Protein AF-A0A531MGU1-F1 (afdb_monomer)

Mean predicted aligned error: 3.52 Å

Secondary structure (DSSP, 8-state):
-------SS-SSHHHHTTSPPPSEEEEEE--TTSS--S--EEEEEE--TTSTTTTEEEEEEE-SSS---B---EES--GGGTT-TT----EEEEEBTTT--EEEEE-SS-TTS-EEEEEE-HHHHHHHHSEEEEEEEEEETTEEEEEEEEETTSPSP-EEEEE-TT--

Sequence (168 aa):
MTNHCCGPGYASPAEAMRAPREKLLYTIAIYTGTGIQKPDYLCTIDVDPQSPTYSQVISRLQMPGIGDELHHSGWNACSSCHGDASMERKYLIVPGVRSSNLHIVDCGTDPRNPTLFKVIDGAEIKARTNLSAPHTVHCLGSDIIVSMLGDAQGNAPGGYLQLSKEFE

Nearest PDB structures (foldseek):
  2ece-assembly1_A  TM=9.761E-01  e=8.620E-19  Sulfurisphaera tokodaii
  5lj5-assembly1_v  TM=5.229E-01  e=1.351E-02  Saccharomyces cerevisiae
  5ifg-assembly1_C  TM=6.541E-01  e=5.335E-01  Escherichia coli K-12
  6kml-assembly1_A  TM=6.552E-01  e=1.087E+00  Escherichia coli K-12
  8y6b-assembly3_E  TM=4.337E-01  e=1.551E+00  Homo sapiens

pLDDT: mean 95.36, std 9.27, range [34.19, 98.88]

Radius of gyration: 16.97 Å; Cα contacts (8 Å, |Δi|>4): 433; chains: 1; bounding box: 37×37×52 Å

Structure (mmCIF, N/CA/C/O backbone):
data_AF-A0A531MGU1-F1
#
_entry.id   AF-A0A531MGU1-F1
#
loop_
_atom_site.group_PDB
_atom_site.id
_atom_site.type_symbol
_atom_site.label_atom_id
_atom_site.label_alt_id
_atom_site.label_comp_id
_atom_site.label_asym_id
_atom_site.label_entity_id
_atom_site.label_seq_id
_atom_site.pdbx_PDB_ins_code
_atom_site.Cartn_x
_atom_site.Cartn_y
_atom_site.Cartn_z
_atom_site.occupancy
_atom_site.B_iso_or_equiv
_atom_site.auth_seq_id
_atom_site.auth_comp_id
_atom_site.auth_asym_id
_atom_site.auth_atom_id
_atom_site.pdbx_PDB_model_num
ATOM 1 N N . MET A 1 1 ? 16.118 -10.648 28.034 1.00 34.19 1 MET A N 1
ATOM 2 C CA . MET A 1 1 ? 16.913 -10.502 26.799 1.00 34.19 1 MET A CA 1
ATOM 3 C C . MET A 1 1 ? 15.963 -10.752 25.645 1.00 34.19 1 MET A C 1
ATOM 5 O O . MET A 1 1 ? 15.491 -11.871 25.499 1.00 34.19 1 MET A O 1
ATOM 9 N N . THR A 1 2 ? 15.541 -9.700 24.949 1.00 38.84 2 THR A N 1
ATOM 10 C CA . THR A 1 2 ? 14.585 -9.792 23.840 1.00 38.84 2 THR A CA 1
ATOM 11 C C . THR A 1 2 ? 15.280 -10.463 22.659 1.00 38.84 2 THR A C 1
ATOM 13 O O . THR A 1 2 ? 16.225 -9.924 22.086 1.00 38.84 2 THR A O 1
ATOM 16 N N . ASN A 1 3 ? 14.861 -11.693 22.373 1.00 43.12 3 ASN A N 1
ATOM 17 C CA . ASN A 1 3 ? 15.431 -12.559 21.353 1.00 43.12 3 ASN A CA 1
ATOM 18 C C . ASN A 1 3 ? 15.174 -11.923 19.973 1.00 43.12 3 ASN A C 1
ATOM 20 O O . ASN A 1 3 ? 14.097 -12.095 19.410 1.00 43.12 3 ASN A O 1
ATOM 24 N N . HIS A 1 4 ? 16.129 -11.145 19.455 1.00 52.88 4 HIS A N 1
ATOM 25 C CA . HIS A 1 4 ? 16.113 -10.601 18.090 1.00 52.88 4 HIS A CA 1
ATOM 26 C C . HIS A 1 4 ? 16.395 -11.733 17.093 1.00 52.88 4 HIS A C 1
ATOM 28 O O . HIS A 1 4 ? 17.397 -11.705 16.387 1.00 52.88 4 HIS A O 1
ATOM 34 N N . CYS A 1 5 ? 15.593 -12.801 17.092 1.00 64.38 5 CYS A N 1
ATOM 35 C CA . CYS A 1 5 ? 15.897 -13.921 16.205 1.00 64.38 5 CYS A CA 1
ATOM 36 C C . CYS A 1 5 ? 15.557 -13.604 14.752 1.00 64.38 5 CYS A C 1
ATOM 38 O O . CYS A 1 5 ? 16.100 -14.253 13.862 1.00 64.38 5 CYS A O 1
ATOM 40 N N . CYS A 1 6 ? 14.609 -12.689 14.520 1.00 81.25 6 CYS A N 1
ATOM 41 C CA . CYS A 1 6 ? 13.820 -12.764 13.307 1.00 81.25 6 CYS A CA 1
ATOM 42 C C . CYS A 1 6 ? 13.183 -11.417 12.915 1.00 81.25 6 CYS A C 1
ATOM 44 O O . CYS A 1 6 ? 12.761 -10.645 13.777 1.00 81.25 6 CYS A O 1
ATOM 46 N N . GLY A 1 7 ? 13.099 -11.170 11.607 1.00 89.19 7 GLY A N 1
ATOM 47 C CA . GLY A 1 7 ? 12.304 -10.121 10.971 1.00 89.19 7 GLY A CA 1
ATOM 48 C C . GLY A 1 7 ? 10.802 -10.442 10.932 1.00 89.19 7 GLY A C 1
ATOM 49 O O . GLY A 1 7 ? 10.327 -11.332 11.644 1.00 89.19 7 GLY A O 1
ATOM 50 N N . PRO A 1 8 ? 10.011 -9.738 10.103 1.00 92.56 8 PRO A N 1
ATOM 51 C CA . PRO A 1 8 ? 8.559 -9.834 10.134 1.00 92.56 8 PRO A CA 1
ATOM 52 C C . PRO A 1 8 ? 8.046 -11.186 9.626 1.00 92.56 8 PRO A C 1
ATOM 54 O O . PRO A 1 8 ? 8.632 -11.827 8.756 1.00 92.56 8 PRO A O 1
ATOM 57 N N . GLY A 1 9 ? 6.865 -11.578 10.106 1.00 92.88 9 GLY A N 1
ATOM 58 C CA . GLY A 1 9 ? 6.196 -12.806 9.679 1.00 92.88 9 GLY A CA 1
ATOM 59 C C . GLY A 1 9 ? 6.722 -14.056 10.384 1.00 92.88 9 GLY A C 1
ATOM 60 O O . GLY A 1 9 ? 7.028 -14.027 11.572 1.00 92.88 9 GLY A O 1
ATOM 61 N N . TYR A 1 10 ? 6.761 -15.171 9.657 1.00 94.75 10 TYR A N 1
ATOM 62 C CA . TYR A 1 10 ? 6.913 -16.521 10.215 1.00 94.75 10 TYR A CA 1
ATOM 63 C C . TYR A 1 10 ? 7.851 -17.361 9.344 1.00 94.75 10 TYR A C 1
ATOM 65 O O . TYR A 1 10 ? 7.835 -17.193 8.123 1.00 94.75 10 TYR A O 1
ATOM 73 N N . ALA A 1 11 ? 8.604 -18.298 9.932 1.00 94.75 11 ALA A N 1
ATOM 74 C CA . ALA A 1 11 ? 9.595 -19.093 9.198 1.00 94.75 11 ALA A CA 1
ATOM 75 C C . ALA A 1 11 ? 8.959 -20.097 8.226 1.00 94.75 11 ALA A C 1
ATOM 77 O O . ALA A 1 11 ? 9.598 -20.556 7.281 1.00 94.75 11 ALA A O 1
ATOM 78 N N . SER A 1 12 ? 7.702 -20.479 8.469 1.00 96.00 12 SER A N 1
ATOM 79 C CA . SER A 1 12 ? 6.989 -21.464 7.658 1.00 96.00 12 SER A CA 1
ATOM 80 C C . SER A 1 12 ? 5.473 -21.237 7.654 1.00 96.00 12 SER A C 1
ATOM 82 O O . SER A 1 12 ? 4.933 -20.619 8.579 1.00 96.00 12 SER A O 1
ATOM 84 N N . PRO A 1 13 ? 4.744 -21.806 6.675 1.00 97.56 13 PRO A N 1
ATOM 85 C CA . PRO A 1 13 ? 3.282 -21.815 6.691 1.00 97.56 13 PRO A CA 1
ATOM 86 C C . PRO A 1 13 ? 2.689 -22.422 7.974 1.00 97.56 13 PRO A C 1
ATOM 88 O O . PRO A 1 13 ? 1.719 -21.896 8.511 1.00 97.56 13 PRO A O 1
ATOM 91 N N . ALA A 1 14 ? 3.297 -23.484 8.517 1.00 97.94 14 ALA A N 1
ATOM 92 C CA . ALA A 1 14 ? 2.824 -24.133 9.742 1.00 97.94 14 ALA A CA 1
ATOM 93 C C . ALA A 1 14 ? 2.945 -23.234 10.985 1.00 97.94 14 ALA A C 1
ATOM 95 O O . ALA A 1 14 ? 2.171 -23.369 11.931 1.00 97.94 14 ALA A O 1
ATOM 96 N N . GLU A 1 15 ? 3.928 -22.335 11.023 1.00 96.44 15 GLU A N 1
ATOM 97 C CA . GLU A 1 15 ? 4.018 -21.302 12.059 1.00 96.44 15 GLU A CA 1
ATOM 98 C C . GLU A 1 15 ? 3.016 -20.174 11.828 1.00 96.44 15 GLU A C 1
ATOM 100 O O . GLU A 1 15 ? 2.345 -19.775 12.775 1.00 96.44 15 GLU A O 1
ATOM 105 N N . ALA A 1 16 ? 2.840 -19.731 10.579 1.00 96.31 16 ALA A N 1
ATOM 106 C CA . ALA A 1 16 ? 1.844 -18.718 10.234 1.00 96.31 16 ALA A CA 1
ATOM 107 C C . ALA A 1 16 ? 0.420 -19.148 10.628 1.00 96.31 16 ALA A C 1
ATOM 109 O O . ALA A 1 16 ? -0.340 -18.351 11.166 1.00 96.31 16 ALA A O 1
ATOM 110 N N . MET A 1 17 ? 0.075 -20.426 10.448 1.00 97.25 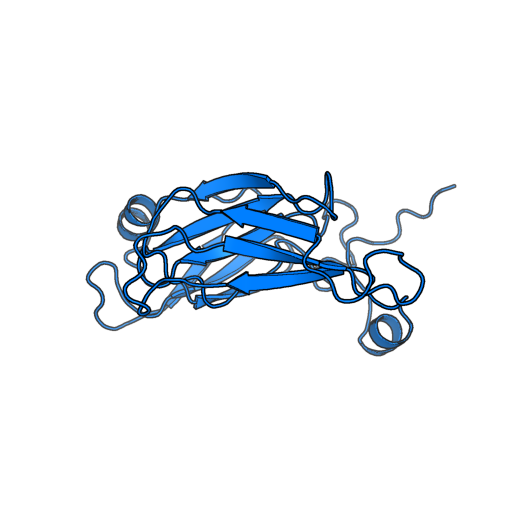17 MET A N 1
ATOM 111 C CA . MET A 1 17 ? -1.223 -20.978 10.861 1.00 97.25 17 MET A CA 1
ATOM 112 C C . MET A 1 17 ? -1.427 -21.032 12.383 1.00 97.25 17 MET A C 1
ATOM 114 O O . MET A 1 17 ? -2.564 -21.103 12.841 1.00 97.25 17 MET A O 1
ATOM 118 N N . ARG A 1 18 ? -0.344 -21.033 13.169 1.00 97.25 18 ARG A N 1
ATOM 119 C CA . ARG A 1 18 ? -0.387 -21.028 14.643 1.00 97.25 18 ARG A CA 1
ATOM 120 C C . ARG A 1 18 ? -0.333 -19.616 15.227 1.00 97.25 18 ARG A C 1
ATOM 122 O O . ARG A 1 18 ? -0.397 -19.465 16.446 1.00 97.25 18 ARG A O 1
ATOM 129 N N . ALA A 1 19 ? -0.177 -18.602 14.381 1.00 95.31 19 ALA A N 1
ATOM 130 C CA . ALA A 1 19 ? -0.079 -17.222 14.808 1.00 95.31 19 ALA A CA 1
ATOM 131 C C . ALA A 1 19 ? -1.382 -16.722 15.458 1.00 95.31 19 ALA A C 1
ATOM 133 O O . ALA A 1 19 ? -2.459 -17.272 15.210 1.00 95.31 19 ALA A O 1
ATOM 134 N N . PRO A 1 20 ? -1.309 -15.656 16.276 1.00 96.31 20 PRO A N 1
ATOM 135 C CA . PRO A 1 20 ? -2.503 -14.977 16.757 1.00 96.31 20 PRO A CA 1
ATOM 136 C C . PRO A 1 20 ? -3.401 -14.537 15.597 1.00 96.31 20 PRO A C 1
ATOM 138 O O . PRO A 1 20 ? -2.910 -14.110 14.552 1.00 96.31 20 PRO A O 1
ATOM 141 N N . ARG A 1 21 ? -4.717 -14.602 15.812 1.00 97.25 21 ARG A N 1
ATOM 142 C CA . ARG A 1 21 ? -5.702 -14.081 14.858 1.00 97.25 21 ARG A CA 1
ATOM 143 C C . ARG A 1 21 ? -5.537 -12.574 14.693 1.00 97.25 21 ARG A C 1
ATOM 145 O O . ARG A 1 21 ? -5.219 -11.862 15.649 1.00 97.25 21 ARG A O 1
ATOM 152 N N . GLU A 1 22 ? -5.780 -12.102 13.483 1.00 97.81 22 GLU A N 1
ATOM 153 C CA . GLU A 1 22 ? -5.818 -10.691 13.153 1.00 97.81 22 GLU A CA 1
ATOM 154 C C . GLU A 1 22 ? -6.910 -9.961 13.945 1.00 97.81 22 GLU A C 1
ATOM 156 O O . GLU A 1 22 ? -7.978 -10.502 14.226 1.00 97.81 22 GLU A O 1
ATOM 161 N N . LYS A 1 23 ? -6.626 -8.710 14.310 1.00 98.56 23 LYS A N 1
ATOM 162 C CA . LYS A 1 23 ? -7.569 -7.817 15.003 1.00 98.56 23 LYS A CA 1
ATOM 163 C C . LYS A 1 23 ? -8.031 -6.654 14.131 1.00 98.56 23 LYS A C 1
ATOM 165 O O . LYS A 1 23 ? -8.992 -5.974 14.470 1.00 98.56 23 LYS A O 1
ATOM 170 N N . LEU A 1 24 ? -7.343 -6.424 13.015 1.00 98.69 24 LEU A N 1
ATOM 171 C CA . LEU A 1 24 ? -7.628 -5.363 12.059 1.00 98.69 24 LEU A CA 1
ATOM 172 C C . LEU A 1 24 ? -7.567 -5.925 10.641 1.00 98.69 24 LEU A C 1
ATOM 174 O O . LEU A 1 24 ? -6.723 -6.771 10.343 1.00 98.69 24 LEU A O 1
ATOM 178 N N . LEU A 1 25 ? -8.427 -5.409 9.768 1.00 98.50 25 LEU A N 1
ATOM 179 C CA . LEU A 1 25 ? -8.350 -5.610 8.325 1.00 98.50 25 LEU A CA 1
ATOM 180 C C . LEU A 1 25 ? -8.194 -4.261 7.632 1.00 98.50 25 LEU A C 1
ATOM 182 O O . LEU A 1 25 ? -8.902 -3.306 7.955 1.00 98.50 25 LEU A O 1
ATOM 186 N N . TYR A 1 26 ? -7.322 -4.219 6.630 1.00 98.75 26 TYR A N 1
ATOM 187 C CA . TYR A 1 26 ? -7.241 -3.103 5.697 1.00 98.75 26 TYR A CA 1
ATOM 188 C C . TYR A 1 26 ? -7.860 -3.519 4.372 1.00 98.75 26 TYR A C 1
ATOM 190 O O . TYR A 1 26 ? -7.511 -4.563 3.821 1.00 98.75 26 TYR A O 1
ATOM 198 N N . THR A 1 27 ? -8.779 -2.714 3.854 1.00 98.25 27 THR A N 1
ATOM 199 C CA . THR A 1 27 ? -9.365 -2.943 2.532 1.00 98.25 27 THR A CA 1
ATOM 200 C C . THR A 1 27 ? -9.542 -1.628 1.803 1.00 98.25 27 THR A C 1
ATOM 202 O O . THR A 1 27 ? -9.757 -0.584 2.417 1.00 98.25 27 THR A O 1
ATOM 205 N N . ILE A 1 28 ? -9.420 -1.666 0.488 1.00 98.12 28 ILE A N 1
ATOM 206 C CA . ILE A 1 28 ? -9.603 -0.498 -0.360 1.00 98.12 28 ILE A CA 1
ATOM 207 C C . ILE A 1 28 ? -11.084 -0.321 -0.693 1.00 98.12 28 ILE A C 1
ATOM 209 O O . ILE A 1 28 ? -11.835 -1.287 -0.820 1.00 98.12 28 ILE A O 1
ATOM 213 N N . ALA A 1 29 ? -11.504 0.923 -0.857 1.00 98.00 29 ALA A N 1
ATOM 214 C CA . ALA A 1 29 ? -12.818 1.265 -1.370 1.00 98.00 29 ALA A CA 1
ATOM 215 C C . ALA A 1 29 ? -12.663 2.332 -2.449 1.00 98.00 29 ALA A C 1
ATOM 217 O O . ALA A 1 29 ? -11.915 3.297 -2.274 1.00 98.00 29 ALA A O 1
ATOM 218 N N . ILE A 1 30 ? -13.383 2.149 -3.554 1.00 97.88 30 ILE A N 1
ATOM 219 C CA . ILE A 1 30 ? -13.269 3.006 -4.730 1.00 97.88 30 ILE A CA 1
ATOM 220 C C . ILE A 1 30 ? -14.577 3.731 -5.031 1.00 97.88 30 ILE A C 1
ATOM 222 O O . ILE A 1 30 ? -15.666 3.169 -4.916 1.00 97.88 30 ILE A O 1
ATOM 226 N N . TYR A 1 31 ? -14.451 4.985 -5.448 1.00 98.19 31 TYR A N 1
ATOM 227 C CA . TYR A 1 31 ? -15.496 5.731 -6.142 1.00 98.19 31 TYR A CA 1
ATOM 228 C C . TYR A 1 31 ? -15.271 5.744 -7.652 1.00 98.19 31 TYR A C 1
ATOM 230 O O . TYR A 1 31 ? -16.209 6.039 -8.401 1.00 98.19 31 TYR A O 1
ATOM 238 N N . THR A 1 32 ? -14.068 5.405 -8.120 1.00 95.88 32 THR A N 1
ATOM 239 C CA . THR A 1 32 ? -13.777 5.286 -9.549 1.00 95.88 32 THR A CA 1
ATOM 240 C C . THR A 1 32 ? -14.797 4.371 -10.242 1.00 95.88 32 THR A C 1
ATOM 242 O O . THR A 1 32 ? -15.057 3.257 -9.800 1.00 95.88 32 THR A O 1
ATOM 245 N N . GLY A 1 33 ? -15.437 4.871 -11.304 1.00 96.12 33 GLY A N 1
ATOM 246 C CA . GLY A 1 33 ? -16.492 4.154 -12.037 1.00 96.12 33 GLY A CA 1
ATOM 247 C C . GLY A 1 33 ? -17.917 4.310 -11.481 1.00 96.12 33 GLY A C 1
ATOM 248 O O . GLY A 1 33 ? -18.868 3.964 -12.172 1.00 96.12 33 GLY A O 1
ATOM 249 N N . THR A 1 34 ? -18.102 4.891 -10.290 1.00 97.75 34 THR A N 1
ATOM 250 C CA . THR A 1 34 ? -19.437 5.069 -9.667 1.00 97.75 34 THR A CA 1
ATOM 251 C C . THR A 1 34 ? -20.148 6.373 -10.054 1.00 97.75 34 THR A C 1
ATOM 253 O O . THR A 1 34 ? -21.321 6.558 -9.738 1.00 97.75 34 THR A O 1
ATOM 256 N N . GLY A 1 35 ? -19.441 7.312 -10.694 1.00 96.62 35 GLY A N 1
ATOM 257 C CA . GLY A 1 35 ? -19.919 8.674 -10.975 1.00 96.62 35 GLY A CA 1
ATOM 258 C C . GLY A 1 35 ? -19.706 9.675 -9.829 1.00 96.62 35 GLY A C 1
ATOM 259 O O . GLY A 1 35 ? -19.803 10.883 -10.048 1.00 96.62 35 GLY A O 1
ATOM 260 N N . ILE A 1 36 ? -19.349 9.211 -8.628 1.00 97.88 36 ILE A N 1
ATOM 261 C CA . ILE A 1 36 ? -19.048 10.071 -7.477 1.00 97.88 36 ILE A CA 1
ATOM 262 C C . ILE A 1 36 ? -17.637 10.662 -7.617 1.00 97.88 36 ILE A C 1
ATOM 264 O O . ILE A 1 36 ? -16.657 9.935 -7.739 1.00 97.88 36 ILE A O 1
ATOM 268 N N . GLN A 1 37 ? -17.526 11.992 -7.553 1.00 97.06 37 GLN A N 1
ATOM 269 C CA . GLN A 1 37 ? -16.252 12.722 -7.635 1.00 97.06 37 GLN A CA 1
ATOM 270 C C . GLN A 1 37 ? -15.595 12.854 -6.254 1.00 97.06 37 GLN A C 1
ATOM 272 O O . GLN A 1 37 ? -15.6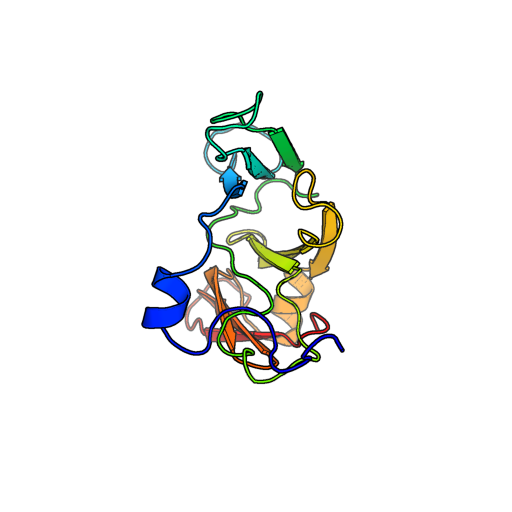04 13.925 -5.648 1.00 97.06 37 GLN A O 1
ATOM 277 N N . LYS A 1 38 ? -15.074 11.745 -5.721 1.00 97.94 38 LYS A N 1
ATOM 278 C CA . LYS A 1 38 ? -14.340 11.703 -4.447 1.00 97.94 38 LYS A CA 1
ATOM 279 C C . LYS A 1 38 ? -13.119 10.783 -4.547 1.00 97.94 38 LYS A C 1
ATOM 281 O O . LYS A 1 38 ? -13.146 9.870 -5.370 1.00 97.94 38 LYS A O 1
ATOM 286 N N . PRO A 1 39 ? -12.088 10.992 -3.710 1.00 98.19 39 PRO A N 1
ATOM 287 C CA . PRO A 1 39 ? -10.945 10.093 -3.648 1.00 98.19 39 PRO A CA 1
ATOM 288 C C . PRO A 1 39 ? -11.331 8.677 -3.242 1.00 98.19 39 PRO A C 1
ATOM 290 O O . PRO A 1 39 ? -12.152 8.482 -2.338 1.00 98.19 39 PRO A O 1
ATOM 293 N N . ASP A 1 40 ? -10.672 7.706 -3.863 1.00 98.62 40 ASP A N 1
ATOM 294 C CA . ASP A 1 40 ? -10.614 6.342 -3.349 1.00 98.62 40 ASP A CA 1
ATOM 295 C C . ASP A 1 40 ? -9.883 6.349 -1.987 1.00 98.62 40 ASP A C 1
ATOM 297 O O . ASP A 1 40 ? -9.160 7.294 -1.647 1.00 98.62 40 ASP A O 1
ATOM 301 N N . TYR A 1 41 ? -10.101 5.332 -1.153 1.00 98.69 41 TYR A N 1
ATOM 302 C CA . TYR A 1 41 ? -9.595 5.352 0.221 1.00 98.69 41 TYR A CA 1
ATOM 303 C C . TYR A 1 41 ? -9.288 3.966 0.786 1.00 98.69 41 TYR A C 1
ATOM 305 O O . TYR A 1 41 ? -9.881 2.960 0.395 1.00 98.69 41 TYR A O 1
ATOM 313 N N . LEU A 1 42 ? -8.378 3.931 1.762 1.00 98.81 42 LEU A N 1
ATOM 314 C CA . LEU A 1 42 ? -8.102 2.754 2.578 1.00 98.81 42 LEU A CA 1
ATOM 315 C C . LEU A 1 42 ? -9.021 2.755 3.807 1.00 98.81 42 LEU A C 1
ATOM 317 O O . LEU A 1 42 ? -9.071 3.724 4.566 1.00 98.81 42 LEU A O 1
ATOM 321 N N . CYS A 1 43 ? -9.756 1.667 4.005 1.00 98.69 43 CYS A N 1
ATOM 322 C CA . CYS A 1 43 ? -10.553 1.401 5.195 1.00 98.69 43 CYS A CA 1
ATOM 323 C C . CYS A 1 43 ? -9.739 0.606 6.208 1.00 98.69 43 CYS A C 1
ATOM 325 O O . CYS A 1 43 ? -9.169 -0.423 5.846 1.00 98.69 43 CYS A O 1
ATOM 327 N N . THR A 1 44 ? -9.819 0.994 7.477 1.00 98.88 44 THR A N 1
ATOM 328 C CA . THR A 1 44 ? -9.417 0.143 8.603 1.00 98.88 44 THR A CA 1
ATOM 329 C C . THR A 1 44 ? -10.664 -0.400 9.279 1.00 98.88 44 THR A C 1
ATOM 331 O O . THR A 1 44 ? -11.509 0.372 9.735 1.00 98.88 44 THR A O 1
ATOM 334 N N . ILE A 1 45 ? -10.789 -1.721 9.339 1.00 98.88 45 ILE A N 1
ATOM 335 C CA . ILE A 1 45 ? -11.920 -2.425 9.945 1.00 98.88 45 ILE A CA 1
ATOM 336 C C . ILE A 1 45 ? -11.434 -3.117 11.210 1.00 98.88 45 ILE A C 1
ATOM 338 O O . ILE A 1 45 ? -10.435 -3.835 11.179 1.00 98.88 45 ILE A O 1
ATOM 342 N N . ASP A 1 46 ? -12.152 -2.919 12.309 1.00 98.81 46 ASP A N 1
ATOM 343 C CA . ASP A 1 46 ? -11.908 -3.660 13.541 1.00 98.81 46 ASP A CA 1
ATOM 344 C C . ASP A 1 46 ? -12.584 -5.030 13.466 1.00 98.81 46 ASP A C 1
ATOM 346 O O . ASP A 1 46 ? -13.802 -5.129 13.294 1.00 98.81 46 ASP A O 1
ATOM 350 N N . VAL A 1 47 ? -11.785 -6.088 13.567 1.00 98.69 47 VAL A N 1
ATOM 351 C CA . VAL A 1 47 ? -12.254 -7.477 13.484 1.00 98.69 47 VAL A CA 1
ATOM 352 C C . VAL A 1 47 ? -11.965 -8.281 14.744 1.00 98.69 47 VAL A C 1
ATOM 354 O O . VAL A 1 47 ? -12.140 -9.496 14.736 1.00 98.69 47 VAL A O 1
ATOM 357 N N . ASP A 1 48 ? -11.580 -7.625 15.841 1.00 98.56 48 ASP A N 1
ATOM 358 C CA . ASP A 1 48 ? -11.479 -8.278 17.143 1.00 98.56 48 ASP A CA 1
ATOM 359 C C . ASP A 1 48 ? -12.887 -8.471 17.741 1.00 98.56 48 ASP A C 1
ATOM 361 O O . ASP A 1 48 ? -13.530 -7.476 18.081 1.00 98.56 48 ASP A O 1
ATOM 365 N N . PRO A 1 49 ? -13.386 -9.711 17.929 1.00 98.44 49 PRO A N 1
ATOM 366 C CA . PRO A 1 49 ? -14.719 -9.952 18.490 1.00 98.44 49 PRO A CA 1
ATOM 367 C C . PRO A 1 49 ? -14.907 -9.424 19.918 1.00 98.44 49 PRO A C 1
ATOM 369 O O . PRO A 1 49 ? -16.034 -9.346 20.399 1.00 98.44 49 PRO A O 1
ATOM 372 N N . GLN A 1 50 ? -13.815 -9.103 20.617 1.00 98.25 50 GLN A N 1
ATOM 373 C CA . GLN A 1 50 ? -13.839 -8.530 21.962 1.00 98.25 50 GLN A CA 1
ATOM 374 C C . GLN A 1 50 ? -13.858 -6.994 21.952 1.00 98.25 50 GLN A C 1
ATOM 376 O O . GLN A 1 50 ? -14.018 -6.378 23.006 1.00 98.25 50 GLN A O 1
ATOM 381 N N . SER A 1 51 ? -13.678 -6.363 20.789 1.00 98.31 51 SER A N 1
ATOM 382 C CA . SER A 1 51 ? -13.654 -4.909 20.658 1.00 98.31 51 SER A CA 1
ATOM 383 C C . SER A 1 51 ? -15.069 -4.315 20.671 1.00 98.31 51 SER A C 1
ATOM 385 O O . SER A 1 51 ? -15.963 -4.848 20.009 1.00 98.31 51 SER A O 1
ATOM 387 N N . PRO A 1 52 ? -15.297 -3.160 21.329 1.00 98.50 52 PRO A N 1
ATOM 388 C CA . PRO A 1 52 ? -16.575 -2.445 21.245 1.00 98.50 52 PRO A CA 1
ATOM 389 C C . PRO A 1 52 ? -16.891 -1.938 19.827 1.00 98.50 52 PRO A C 1
ATOM 391 O O . PRO A 1 52 ? -18.038 -1.607 19.536 1.00 98.50 52 PRO A O 1
ATOM 394 N N . THR A 1 53 ? -15.887 -1.875 18.946 1.00 98.69 53 THR A N 1
ATOM 395 C CA . THR A 1 53 ? -16.032 -1.485 17.537 1.00 98.69 53 THR A CA 1
ATOM 396 C C . THR A 1 53 ? -15.958 -2.673 16.575 1.00 98.69 53 THR A C 1
ATOM 398 O O . THR A 1 53 ? -15.762 -2.462 15.382 1.00 98.69 53 THR A O 1
ATOM 401 N N . TYR A 1 54 ? -16.115 -3.914 17.058 1.00 98.69 54 TYR A N 1
ATOM 402 C CA . TYR A 1 54 ? -16.108 -5.112 16.213 1.00 98.69 54 TYR A CA 1
ATOM 403 C C . TYR A 1 54 ? -17.048 -4.979 15.003 1.00 98.69 54 TYR A C 1
ATOM 405 O O . TYR A 1 54 ? -18.196 -4.548 15.132 1.00 98.69 54 TYR A O 1
ATOM 413 N N . SER A 1 55 ? -16.564 -5.389 13.828 1.00 98.38 55 SER A N 1
ATOM 414 C CA . SER A 1 55 ? -17.279 -5.343 12.549 1.00 98.38 55 SER A CA 1
ATOM 415 C C . SER A 1 55 ? -17.627 -3.925 12.067 1.00 98.38 55 SER A C 1
ATOM 417 O O . SER A 1 55 ? -18.551 -3.747 11.267 1.00 98.38 55 SER A O 1
ATOM 419 N N . GLN A 1 56 ? -16.887 -2.908 12.515 1.00 98.81 56 GLN A N 1
ATOM 420 C CA . GLN A 1 56 ? -17.054 -1.522 12.072 1.00 98.81 56 GLN A CA 1
ATOM 421 C C . GLN A 1 56 ? -15.827 -1.027 11.310 1.00 98.81 56 GLN A C 1
ATOM 423 O O . GLN A 1 56 ? -14.690 -1.404 11.600 1.00 98.81 56 GLN A O 1
ATOM 428 N N . VAL A 1 57 ? -16.058 -0.120 10.358 1.00 98.75 57 VAL A N 1
ATOM 429 C CA . VAL A 1 57 ? -14.973 0.682 9.789 1.00 98.75 57 VAL A CA 1
ATOM 430 C C . VAL A 1 57 ? -14.620 1.784 10.784 1.00 98.75 57 VAL A C 1
ATOM 432 O O . VAL A 1 57 ? -15.429 2.679 11.022 1.00 98.75 57 VAL A O 1
ATOM 435 N N . ILE A 1 58 ? -13.413 1.717 11.338 1.00 98.75 58 ILE A N 1
ATOM 436 C CA . ILE A 1 58 ? -12.937 2.614 12.397 1.00 98.75 58 ILE A CA 1
ATOM 437 C C . ILE A 1 58 ? -12.072 3.768 11.878 1.00 98.75 58 ILE A C 1
ATOM 439 O O . ILE A 1 58 ? -11.936 4.775 12.566 1.00 98.75 58 ILE A O 1
ATOM 443 N N . SER A 1 59 ? -11.515 3.653 10.669 1.00 98.69 59 SER A N 1
ATOM 444 C CA . SER A 1 59 ? -10.782 4.740 10.008 1.00 98.69 59 SER A CA 1
ATOM 445 C C . SER A 1 59 ? -10.922 4.674 8.485 1.00 98.69 59 SER A C 1
ATOM 447 O O . SER A 1 59 ? -11.166 3.609 7.905 1.00 98.69 59 SER A O 1
ATOM 449 N N . ARG A 1 60 ? -10.804 5.842 7.842 1.00 98.69 60 ARG A N 1
ATOM 450 C CA . ARG A 1 60 ? -10.815 6.029 6.387 1.00 98.69 60 ARG A CA 1
ATOM 451 C C . ARG A 1 60 ? -9.703 6.993 5.991 1.00 98.69 60 ARG A C 1
ATOM 453 O O . ARG A 1 60 ? -9.849 8.200 6.171 1.00 98.69 60 ARG A O 1
ATOM 460 N N . LEU A 1 61 ? -8.634 6.468 5.405 1.00 98.81 61 LEU A N 1
ATOM 461 C CA . LEU A 1 61 ? -7.565 7.274 4.826 1.00 98.81 61 LEU A CA 1
ATOM 462 C C . LEU A 1 61 ? -7.873 7.534 3.349 1.00 98.81 61 LEU A C 1
ATOM 464 O O . LEU A 1 61 ? -7.711 6.646 2.512 1.00 98.81 61 LEU A O 1
ATOM 468 N N . GLN A 1 62 ? -8.337 8.742 3.036 1.00 98.56 62 GLN A N 1
ATOM 469 C CA . GLN A 1 62 ? -8.562 9.180 1.657 1.00 98.56 62 GLN A CA 1
ATOM 470 C C . GLN A 1 62 ? -7.235 9.430 0.945 1.00 98.56 62 GLN A C 1
ATOM 472 O O . GLN A 1 62 ? -6.329 10.029 1.525 1.00 98.56 62 GLN A O 1
ATOM 477 N N . MET A 1 63 ? -7.123 8.972 -0.304 1.00 98.44 63 MET A N 1
ATOM 478 C CA . MET A 1 63 ? -5.967 9.305 -1.133 1.00 98.44 63 MET A CA 1
ATOM 479 C C . MET A 1 63 ? -6.004 10.789 -1.533 1.00 98.44 63 MET A C 1
ATOM 481 O O . MET A 1 63 ? -7.074 11.403 -1.525 1.00 98.44 63 MET A O 1
ATOM 485 N N . PRO A 1 64 ? -4.857 11.401 -1.877 1.00 97.62 64 PRO A N 1
ATOM 486 C CA . PRO A 1 64 ? -4.824 12.818 -2.241 1.00 97.62 64 PRO A CA 1
ATOM 487 C C . PRO A 1 64 ? -5.559 13.134 -3.553 1.00 97.62 64 PRO A C 1
ATOM 489 O O . PRO A 1 64 ? -6.008 14.264 -3.744 1.00 97.62 64 PRO A O 1
ATOM 492 N N . GLY A 1 65 ? -5.647 12.157 -4.462 1.00 95.50 65 GLY A N 1
ATOM 493 C CA . GLY A 1 65 ? -6.209 12.299 -5.803 1.00 95.50 65 GLY A CA 1
ATOM 494 C C . GLY A 1 65 ? -7.589 11.662 -5.979 1.00 95.50 65 GLY A C 1
ATOM 495 O O . GLY A 1 65 ? -8.065 10.889 -5.153 1.00 95.50 65 GLY A O 1
ATOM 496 N N . ILE A 1 66 ? -8.245 11.997 -7.091 1.00 97.50 66 ILE A N 1
ATOM 497 C CA . ILE A 1 66 ? -9.488 11.357 -7.545 1.00 97.50 66 ILE A CA 1
ATOM 498 C C . ILE A 1 66 ? -9.170 10.525 -8.785 1.00 97.50 66 ILE A C 1
ATOM 500 O O . ILE A 1 66 ? -8.461 10.991 -9.676 1.00 97.50 66 ILE A O 1
ATOM 504 N N . GLY A 1 67 ? -9.758 9.329 -8.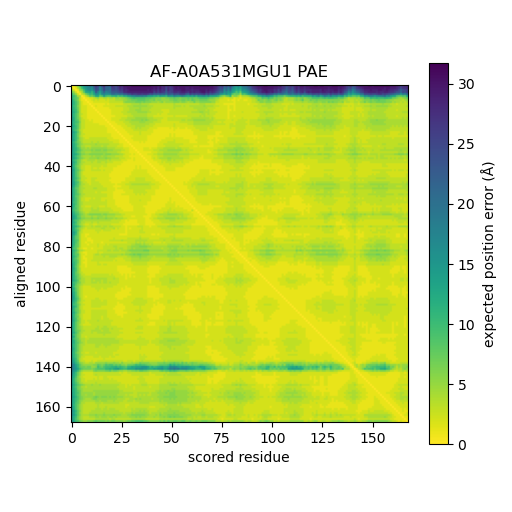879 1.00 95.62 67 GLY A N 1
ATOM 505 C CA . GLY A 1 67 ? -9.654 8.492 -10.075 1.00 95.62 67 GLY A CA 1
ATOM 50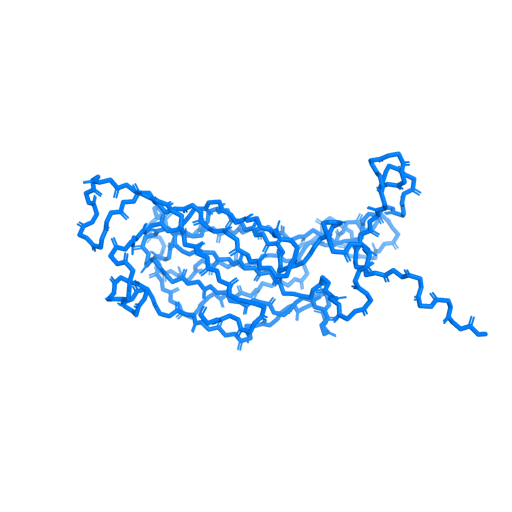6 C C . GLY A 1 67 ? -8.415 7.601 -10.121 1.00 95.62 67 GLY A C 1
ATOM 507 O O . GLY A 1 67 ? -8.040 7.170 -11.210 1.00 95.62 67 GLY A O 1
ATOM 508 N N . ASP A 1 68 ? -7.785 7.334 -8.972 1.00 97.50 68 ASP A N 1
ATOM 509 C CA . ASP A 1 68 ? -6.650 6.413 -8.870 1.00 97.50 68 ASP A CA 1
ATOM 510 C C . ASP A 1 68 ? -7.012 4.993 -9.321 1.00 97.50 68 ASP A C 1
ATOM 512 O O . ASP A 1 68 ? -6.183 4.332 -9.944 1.00 97.50 68 ASP A O 1
ATOM 516 N N . GLU A 1 69 ? -8.244 4.544 -9.056 1.00 98.00 69 GLU A N 1
ATOM 517 C CA . GLU A 1 69 ? -8.652 3.143 -9.177 1.00 98.00 69 GLU A CA 1
ATOM 518 C C . GLU A 1 69 ? -7.739 2.253 -8.334 1.00 98.00 69 GLU A C 1
ATOM 520 O O . GLU A 1 69 ? -6.941 1.463 -8.849 1.00 98.00 69 GLU A O 1
ATOM 525 N N . LEU A 1 70 ? -7.825 2.423 -7.010 1.00 98.38 70 LEU A N 1
ATOM 526 C CA . LEU A 1 70 ? -7.158 1.492 -6.097 1.00 98.38 70 LEU A CA 1
ATOM 527 C C . LEU A 1 70 ? -7.668 0.077 -6.386 1.00 98.38 70 LEU A C 1
ATOM 529 O O . LEU A 1 70 ? -8.866 -0.114 -6.601 1.00 98.38 70 LEU A O 1
ATOM 533 N N . HIS A 1 71 ? -6.781 -0.921 -6.384 1.00 96.12 71 HIS A N 1
ATOM 534 C CA . HIS A 1 71 ? -7.179 -2.259 -6.835 1.00 96.12 71 HIS A CA 1
ATOM 535 C C . HIS A 1 71 ? -6.573 -3.417 -6.036 1.00 96.12 71 HIS A C 1
ATOM 537 O O . HIS A 1 71 ? -7.284 -4.173 -5.381 1.00 96.12 71 HIS A O 1
ATOM 543 N N . HIS A 1 72 ? -5.255 -3.568 -6.066 1.00 97.88 72 HIS A N 1
ATOM 544 C CA . HIS A 1 72 ? -4.528 -4.507 -5.213 1.00 97.88 72 HIS A CA 1
ATOM 545 C C . HIS A 1 72 ? -3.690 -3.704 -4.215 1.00 97.88 72 HIS A C 1
ATOM 547 O O . HIS A 1 72 ? -3.511 -2.500 -4.371 1.00 97.88 72 HIS A O 1
ATOM 553 N N . SER A 1 73 ? -3.193 -4.347 -3.164 1.00 98.06 73 SER A N 1
ATOM 554 C CA . SER A 1 73 ? -2.239 -3.741 -2.234 1.00 98.06 73 SER A CA 1
ATOM 555 C C . SER A 1 73 ? -1.346 -4.814 -1.627 1.00 98.06 73 SER A C 1
ATOM 557 O O . SER A 1 73 ? -1.683 -6.000 -1.633 1.00 98.06 73 SER A O 1
ATOM 559 N N . GLY A 1 74 ? -0.183 -4.408 -1.126 1.00 97.88 74 GLY A N 1
ATOM 560 C CA . GLY A 1 74 ? 0.793 -5.330 -0.553 1.00 97.88 74 GLY A CA 1
ATOM 561 C C . GLY A 1 74 ? 1.696 -4.654 0.465 1.00 97.88 74 GLY A C 1
ATOM 562 O O . GLY A 1 74 ? 1.863 -3.438 0.462 1.00 97.88 74 GLY A O 1
ATOM 563 N N . TRP A 1 75 ? 2.256 -5.448 1.371 1.00 97.69 75 TRP A N 1
ATOM 564 C CA . TRP A 1 75 ? 3.154 -4.962 2.418 1.00 97.69 75 TRP A CA 1
ATOM 565 C C . TRP A 1 75 ? 4.578 -4.768 1.900 1.00 97.69 75 TRP A C 1
ATOM 567 O O . TRP A 1 75 ? 5.042 -5.550 1.072 1.00 97.69 75 TRP A O 1
ATOM 577 N N . ASN A 1 76 ? 5.297 -3.794 2.464 1.00 96.75 76 ASN A N 1
ATOM 578 C CA . ASN A 1 76 ? 6.717 -3.568 2.179 1.00 96.75 76 ASN A CA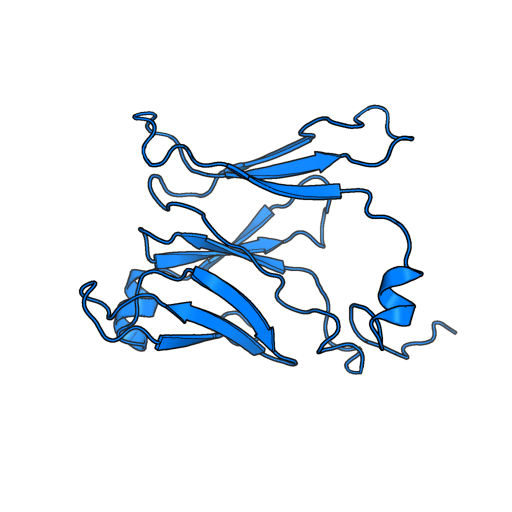 1
ATOM 579 C C . ASN A 1 76 ? 7.599 -4.765 2.566 1.00 96.75 76 ASN A C 1
ATOM 581 O O . ASN A 1 76 ? 8.592 -5.043 1.908 1.00 96.75 76 ASN A O 1
ATOM 585 N N . ALA A 1 77 ? 7.229 -5.477 3.633 1.00 95.88 77 ALA A N 1
ATOM 586 C CA . ALA A 1 77 ? 7.960 -6.626 4.142 1.00 95.88 77 ALA A CA 1
ATOM 587 C C . ALA A 1 77 ? 7.000 -7.699 4.667 1.00 95.88 77 ALA A C 1
ATOM 589 O O . ALA A 1 77 ? 5.921 -7.418 5.200 1.00 95.88 77 ALA A O 1
ATOM 590 N N . CYS A 1 78 ? 7.396 -8.961 4.544 1.00 94.44 78 CYS A N 1
ATOM 591 C CA . CYS A 1 78 ? 6.595 -10.105 4.967 1.00 94.44 78 CYS A CA 1
ATOM 592 C C . CYS A 1 78 ? 7.494 -11.268 5.402 1.00 94.44 78 CYS A C 1
ATOM 594 O O . CYS A 1 78 ? 8.677 -11.071 5.645 1.00 94.44 78 CYS A O 1
ATOM 596 N N . SER A 1 79 ? 6.947 -12.484 5.501 1.00 94.88 79 SER A N 1
ATOM 597 C CA . SER A 1 79 ? 7.705 -13.671 5.925 1.00 94.88 79 SER A CA 1
ATOM 598 C C . SER A 1 79 ? 8.943 -13.969 5.067 1.00 94.88 79 SER A C 1
ATOM 600 O O . SER A 1 79 ? 9.847 -14.645 5.543 1.00 94.88 79 SER A O 1
ATOM 602 N N . SER A 1 80 ? 9.041 -13.440 3.838 1.00 93.19 80 SER A N 1
ATOM 603 C CA . SER A 1 80 ? 10.278 -13.504 3.039 1.00 93.19 80 SER A CA 1
ATOM 604 C C . SER A 1 80 ? 11.474 -12.833 3.726 1.00 93.19 80 SER A C 1
ATOM 606 O O . SER A 1 80 ? 12.613 -13.126 3.389 1.00 93.19 80 SER A O 1
ATOM 608 N N . CYS A 1 81 ? 11.217 -11.938 4.680 1.00 93.06 81 CYS A N 1
ATOM 609 C CA . CYS A 1 81 ? 12.205 -11.202 5.460 1.00 93.06 81 CYS A CA 1
ATOM 610 C C . CYS A 1 81 ? 12.384 -11.804 6.865 1.00 93.06 81 CYS A C 1
ATOM 612 O O . CYS A 1 81 ? 12.988 -11.168 7.720 1.00 93.06 81 CYS A O 1
ATOM 614 N N . HIS A 1 82 ? 11.844 -12.996 7.152 1.00 92.31 82 HIS A N 1
ATOM 615 C CA . HIS A 1 82 ? 11.849 -13.557 8.509 1.00 92.31 82 HIS A CA 1
ATOM 616 C C . HIS A 1 82 ? 13.264 -13.713 9.094 1.00 92.31 82 HIS A C 1
ATOM 618 O O . HIS A 1 82 ? 13.443 -13.577 10.296 1.00 92.31 82 HIS A O 1
ATOM 624 N N . GLY A 1 83 ? 14.283 -13.948 8.263 1.00 91.62 83 GLY A N 1
ATOM 625 C CA . GLY A 1 83 ? 15.683 -14.007 8.705 1.00 91.62 83 GLY A CA 1
ATOM 626 C C . GLY A 1 83 ? 16.369 -12.647 8.895 1.00 91.62 83 GLY A C 1
ATOM 627 O O . GLY A 1 83 ? 17.529 -12.619 9.291 1.00 91.62 83 GLY A O 1
ATOM 628 N N . ASP A 1 84 ? 15.693 -11.532 8.604 1.00 91.75 84 ASP A N 1
ATOM 629 C CA . ASP A 1 84 ? 16.268 -10.185 8.621 1.00 91.75 84 ASP A CA 1
ATOM 630 C C . ASP A 1 84 ? 15.601 -9.309 9.688 1.00 91.75 84 ASP A C 1
ATOM 632 O O . ASP A 1 84 ? 14.568 -8.678 9.462 1.00 91.75 84 ASP A O 1
ATOM 636 N N . ALA A 1 85 ? 16.227 -9.247 10.863 1.00 92.12 85 ALA A N 1
ATOM 637 C CA . ALA A 1 85 ? 15.747 -8.462 11.999 1.00 92.12 85 ALA A CA 1
ATOM 638 C C . ALA A 1 85 ? 15.768 -6.936 11.769 1.00 92.12 85 ALA A C 1
ATOM 640 O O . ALA A 1 85 ? 15.241 -6.202 12.602 1.00 92.12 85 ALA A O 1
ATOM 641 N N . SER A 1 86 ? 16.375 -6.445 10.680 1.00 91.12 86 SER A N 1
ATOM 642 C CA . SER A 1 86 ? 16.346 -5.019 10.328 1.00 91.12 86 SER A CA 1
ATOM 643 C C . SER A 1 86 ? 15.074 -4.609 9.582 1.00 91.12 86 SER A C 1
ATOM 645 O O . SER A 1 86 ? 14.799 -3.417 9.444 1.00 91.12 86 SER A O 1
ATOM 647 N N . MET A 1 87 ? 14.292 -5.582 9.110 1.00 92.75 87 MET A N 1
ATOM 648 C CA . MET A 1 87 ? 13.070 -5.343 8.353 1.00 92.75 87 MET A CA 1
ATOM 649 C C . MET A 1 87 ? 11.847 -5.276 9.266 1.00 92.75 87 MET A C 1
ATOM 651 O O . MET A 1 87 ? 11.766 -5.933 10.302 1.00 92.75 87 MET A O 1
ATOM 655 N N . GLU A 1 88 ? 10.840 -4.521 8.832 1.00 93.44 88 GLU A N 1
ATOM 656 C CA . GLU A 1 88 ? 9.569 -4.379 9.538 1.00 93.44 88 GLU A CA 1
ATOM 657 C C . GLU A 1 88 ? 8.410 -4.367 8.537 1.00 93.44 88 GLU A C 1
ATOM 659 O O . GLU A 1 88 ? 8.454 -3.664 7.522 1.00 93.44 88 GLU A O 1
ATOM 664 N N . ARG A 1 89 ? 7.346 -5.128 8.832 1.00 95.44 89 ARG A N 1
ATOM 665 C CA . ARG A 1 89 ? 6.063 -5.002 8.129 1.00 95.44 89 ARG A CA 1
ATOM 666 C C . ARG A 1 89 ? 5.348 -3.770 8.674 1.00 95.44 89 ARG A C 1
ATOM 668 O O . ARG A 1 89 ? 4.614 -3.871 9.653 1.00 95.44 89 ARG A O 1
ATOM 675 N N . LYS A 1 90 ? 5.581 -2.630 8.035 1.00 96.56 90 LYS A N 1
ATOM 676 C CA . LYS A 1 90 ? 5.103 -1.325 8.501 1.00 96.56 90 LYS A CA 1
ATOM 677 C C . LYS A 1 90 ? 4.259 -0.599 7.464 1.00 96.56 90 LYS A C 1
ATOM 679 O O . LYS A 1 90 ? 3.217 -0.042 7.803 1.00 96.56 90 LYS A O 1
ATOM 684 N N . TYR A 1 91 ? 4.695 -0.619 6.209 1.00 98.31 91 TYR A N 1
ATOM 685 C CA . TYR A 1 91 ? 4.080 0.171 5.155 1.00 98.31 91 TYR A CA 1
ATOM 686 C C . TYR A 1 91 ? 3.245 -0.699 4.221 1.00 98.31 91 TYR A C 1
ATOM 688 O O . TYR A 1 91 ? 3.704 -1.743 3.749 1.00 98.31 91 TYR A O 1
ATOM 696 N N . LEU A 1 92 ? 2.029 -0.247 3.934 1.00 98.56 92 LEU A N 1
ATOM 697 C CA . LEU A 1 92 ? 1.170 -0.817 2.907 1.00 98.56 92 LEU A CA 1
ATOM 698 C C . LEU A 1 92 ? 1.314 0.013 1.629 1.00 98.56 92 LEU A C 1
ATOM 700 O O . LEU A 1 92 ? 1.098 1.223 1.636 1.00 98.56 92 LEU A O 1
ATOM 704 N N . ILE A 1 93 ? 1.676 -0.641 0.531 1.00 98.62 93 ILE A N 1
ATOM 705 C CA . ILE A 1 93 ? 1.758 -0.040 -0.794 1.00 98.62 93 ILE A CA 1
ATOM 706 C C . ILE A 1 93 ? 0.401 -0.234 -1.461 1.00 98.62 93 ILE A C 1
ATOM 708 O O . ILE A 1 93 ? -0.064 -1.366 -1.626 1.00 98.62 93 ILE A O 1
ATOM 712 N N . VAL A 1 94 ? -0.228 0.877 -1.833 1.00 98.62 94 VAL A N 1
ATOM 713 C CA . VAL A 1 94 ? -1.568 0.928 -2.423 1.00 98.62 94 VAL A CA 1
ATOM 714 C C . VAL A 1 94 ? -1.488 1.629 -3.787 1.00 98.62 94 VAL A C 1
ATOM 716 O O . VAL A 1 94 ? -1.539 2.861 -3.864 1.00 98.62 94 VAL A O 1
ATOM 719 N N . PRO A 1 95 ? -1.307 0.872 -4.880 1.00 98.44 95 PRO A N 1
ATOM 720 C CA . PRO A 1 95 ? -1.263 1.423 -6.225 1.00 98.44 95 PRO A CA 1
ATOM 721 C C . PRO A 1 95 ? -2.619 1.940 -6.711 1.00 98.44 95 PRO A C 1
ATOM 723 O O . PRO A 1 95 ? -3.656 1.332 -6.445 1.00 98.44 95 PRO A O 1
ATOM 726 N N . GLY A 1 96 ? -2.589 3.026 -7.483 1.00 98.44 96 GLY A N 1
ATOM 727 C CA . GLY A 1 96 ? -3.689 3.438 -8.351 1.00 98.44 96 GLY A CA 1
ATOM 728 C C . GLY A 1 96 ? -3.476 2.901 -9.764 1.00 98.44 96 GLY A C 1
ATOM 729 O O . GLY A 1 96 ? -2.561 3.345 -10.463 1.00 98.44 96 GLY A O 1
ATOM 730 N N . VAL A 1 97 ? -4.312 1.956 -10.204 1.00 97.94 97 VAL A N 1
ATOM 731 C CA . VAL A 1 97 ? -4.183 1.324 -11.530 1.00 97.94 97 VAL A CA 1
ATOM 732 C C . VAL A 1 97 ? -4.320 2.357 -12.651 1.00 97.94 97 VAL A C 1
ATOM 734 O O . VAL A 1 97 ? -3.614 2.278 -13.653 1.00 97.94 97 VAL A O 1
ATOM 737 N N . ARG A 1 98 ? -5.185 3.365 -12.506 1.00 97.50 98 ARG A N 1
ATOM 738 C CA . ARG A 1 98 ? -5.399 4.374 -13.558 1.00 97.50 98 ARG A CA 1
ATOM 739 C C . ARG A 1 98 ? -4.415 5.528 -13.501 1.00 97.50 98 ARG A C 1
ATOM 741 O O . ARG A 1 98 ? -3.954 5.986 -14.547 1.00 97.50 98 ARG A O 1
ATOM 748 N N . SER A 1 99 ? -4.083 6.004 -12.306 1.00 97.88 99 SER A N 1
ATOM 749 C CA . SER A 1 99 ? -3.154 7.128 -12.134 1.00 97.88 99 SER A CA 1
ATOM 750 C C . SER A 1 99 ? -1.693 6.722 -12.322 1.00 97.88 99 SER A C 1
ATOM 752 O O . SER A 1 99 ? -0.862 7.550 -12.682 1.00 97.88 99 SER A O 1
ATOM 754 N N . SER A 1 100 ? -1.383 5.437 -12.130 1.00 98.31 100 SER A N 1
ATOM 755 C CA . SER A 1 100 ? -0.020 4.918 -11.975 1.00 98.31 100 SER A CA 1
ATOM 756 C C . SER A 1 100 ? 0.714 5.395 -10.720 1.00 98.31 100 SER A C 1
ATOM 758 O O . SER A 1 100 ? 1.892 5.088 -10.576 1.00 98.31 100 SER A O 1
ATOM 760 N N . ASN A 1 101 ? 0.036 6.086 -9.799 1.00 98.50 101 ASN A N 1
ATOM 761 C CA . ASN A 1 101 ? 0.617 6.476 -8.518 1.00 98.50 101 ASN A CA 1
ATOM 762 C C . ASN A 1 101 ? 0.807 5.256 -7.610 1.00 98.50 101 ASN A C 1
ATOM 764 O O . ASN A 1 101 ? -0.023 4.341 -7.597 1.00 98.50 101 ASN A O 1
ATOM 768 N N . LEU A 1 102 ? 1.847 5.287 -6.776 1.00 98.69 102 LEU A N 1
ATOM 769 C CA . LEU A 1 102 ? 1.996 4.368 -5.647 1.00 98.69 102 LEU A CA 1
ATOM 770 C C . LEU A 1 102 ? 1.853 5.144 -4.341 1.00 98.69 102 LEU A C 1
ATOM 772 O O . LEU A 1 102 ? 2.657 6.029 -4.045 1.00 98.69 102 LEU A O 1
ATOM 776 N N . HIS A 1 103 ? 0.846 4.798 -3.544 1.00 98.75 103 HIS A N 1
ATOM 777 C CA . HIS A 1 103 ? 0.640 5.389 -2.226 1.00 98.75 103 HIS A CA 1
ATOM 778 C C . HIS A 1 103 ? 1.283 4.497 -1.172 1.00 98.75 103 HIS A C 1
ATOM 780 O O . HIS A 1 103 ? 0.920 3.329 -1.032 1.00 98.75 103 HIS A O 1
ATOM 786 N N . ILE A 1 104 ? 2.236 5.045 -0.430 1.00 98.69 104 ILE A N 1
ATOM 787 C CA . ILE A 1 104 ? 2.884 4.369 0.686 1.00 98.69 104 ILE A CA 1
ATOM 788 C C . ILE A 1 104 ? 2.177 4.817 1.959 1.00 98.69 104 ILE A C 1
ATOM 790 O O . ILE A 1 104 ? 2.216 5.995 2.318 1.00 98.69 104 ILE A O 1
ATOM 794 N N . VAL A 1 105 ? 1.508 3.886 2.627 1.00 98.88 105 VAL A N 1
ATOM 795 C CA . VAL A 1 105 ? 0.709 4.140 3.828 1.00 98.88 105 VAL A CA 1
ATOM 796 C C . VAL A 1 105 ? 1.425 3.559 5.041 1.00 98.88 105 VAL A C 1
ATOM 798 O O . VAL A 1 105 ? 1.770 2.382 5.038 1.00 98.88 105 VAL A O 1
ATOM 801 N N . ASP A 1 106 ? 1.644 4.364 6.079 1.00 98.75 106 ASP A N 1
ATOM 802 C CA . ASP A 1 106 ? 2.155 3.898 7.368 1.00 98.75 106 ASP A CA 1
ATOM 803 C C . ASP A 1 106 ? 1.013 3.284 8.184 1.00 98.75 106 ASP A C 1
ATOM 805 O O . ASP A 1 106 ? 0.120 3.988 8.661 1.00 98.75 106 ASP A O 1
ATOM 809 N N . CYS A 1 107 ? 1.055 1.961 8.344 1.00 98.44 107 CYS A N 1
ATOM 810 C CA . CYS A 1 107 ? 0.140 1.206 9.197 1.00 98.44 107 CYS A CA 1
ATOM 811 C C . CYS A 1 107 ? 0.808 0.731 10.497 1.00 98.44 107 CYS A C 1
ATOM 813 O O . CYS A 1 107 ? 0.144 0.102 11.316 1.00 98.44 107 CYS A O 1
ATOM 815 N N . GLY A 1 108 ? 2.112 0.961 10.682 1.00 97.50 108 GLY A N 1
ATOM 816 C CA . GLY A 1 108 ? 2.841 0.501 11.867 1.00 97.50 108 GLY A CA 1
ATOM 817 C C . GLY A 1 108 ? 2.812 1.512 13.009 1.00 97.50 108 GLY A C 1
ATOM 818 O O . GLY A 1 108 ? 2.753 1.111 14.167 1.00 97.50 108 GLY A O 1
ATOM 819 N N . THR A 1 109 ? 2.813 2.814 12.697 1.00 98.12 109 THR A N 1
ATOM 820 C CA . THR A 1 109 ? 2.835 3.874 13.721 1.00 98.12 109 THR A CA 1
ATOM 821 C C . THR A 1 109 ? 1.518 3.954 14.505 1.00 98.12 109 THR A C 1
ATOM 823 O O . THR A 1 109 ? 1.540 3.997 15.733 1.00 98.12 109 THR A O 1
ATOM 826 N N . ASP A 1 110 ? 0.373 3.922 13.816 1.00 98.25 110 ASP A N 1
ATOM 827 C CA . ASP A 1 110 ? -0.951 3.715 14.419 1.00 98.25 110 ASP A CA 1
ATOM 828 C C . ASP A 1 110 ? -1.775 2.766 13.529 1.00 98.25 110 ASP A C 1
ATOM 830 O O . ASP A 1 110 ? -2.403 3.204 12.560 1.00 98.25 110 ASP A O 1
ATOM 834 N N . PRO A 1 111 ? -1.817 1.459 13.850 1.00 98.31 111 PRO A N 1
ATOM 835 C CA . PRO A 1 111 ? -2.551 0.487 13.048 1.00 98.31 111 PRO A CA 1
ATOM 836 C C . PRO A 1 111 ? -4.053 0.773 12.938 1.00 98.31 111 PRO A C 1
ATOM 838 O O . PRO A 1 111 ? -4.679 0.382 11.951 1.00 98.31 111 PRO A O 1
ATOM 841 N N . ARG A 1 112 ? -4.661 1.439 13.929 1.00 98.56 112 ARG A N 1
ATOM 842 C CA . ARG A 1 112 ? -6.103 1.734 13.926 1.00 98.56 112 ARG A CA 1
ATOM 843 C C . ARG A 1 112 ? -6.431 2.960 13.078 1.00 98.56 112 ARG A C 1
ATOM 845 O O . ARG A 1 112 ? -7.558 3.058 12.592 1.00 98.56 112 ARG A O 1
ATOM 852 N N . ASN A 1 113 ? -5.461 3.845 12.859 1.00 98.56 113 ASN A N 1
ATOM 853 C CA . ASN A 1 113 ? -5.616 5.050 12.053 1.00 98.56 113 ASN A CA 1
ATOM 854 C C . ASN A 1 113 ? -4.391 5.314 11.149 1.00 98.56 113 ASN A C 1
ATOM 856 O O . ASN A 1 113 ? -3.633 6.251 11.409 1.00 98.56 113 ASN A O 1
ATOM 860 N N . PRO A 1 114 ? -4.197 4.508 10.085 1.00 98.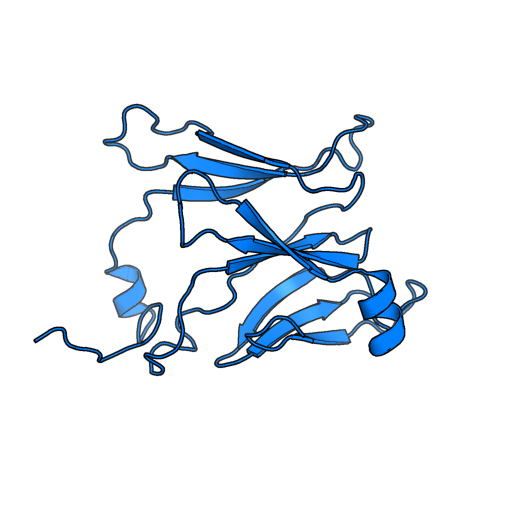69 114 PRO A N 1
ATOM 861 C CA . PRO A 1 114 ? -3.061 4.647 9.178 1.00 98.69 114 PRO A CA 1
ATOM 862 C C . PRO A 1 114 ? -2.984 6.025 8.520 1.00 98.69 114 PRO A C 1
ATOM 864 O O . PRO A 1 114 ? -4.007 6.662 8.254 1.00 98.69 114 PRO A O 1
ATOM 867 N N . THR A 1 115 ? -1.771 6.455 8.180 1.00 98.81 115 THR A N 1
ATOM 868 C CA . THR A 1 115 ? -1.518 7.759 7.554 1.00 98.81 115 THR A CA 1
ATOM 869 C C . THR A 1 115 ? -0.720 7.621 6.265 1.00 98.81 115 THR A C 1
ATOM 871 O O . THR A 1 115 ? 0.028 6.666 6.060 1.00 98.81 115 THR A O 1
ATOM 874 N N . LEU A 1 116 ? -0.893 8.576 5.352 1.00 98.69 116 LEU A N 1
ATOM 875 C CA . LEU A 1 116 ? -0.112 8.610 4.122 1.00 98.69 116 LEU A CA 1
ATOM 876 C C . LEU A 1 116 ? 1.330 9.023 4.444 1.00 98.69 116 LEU A C 1
ATOM 878 O O . LEU A 1 116 ? 1.558 10.111 4.968 1.00 98.69 116 LEU A O 1
ATOM 882 N N . PHE A 1 117 ? 2.287 8.162 4.111 1.00 98.62 117 PHE A N 1
ATOM 883 C CA . PHE A 1 117 ? 3.712 8.400 4.327 1.00 98.62 117 PHE A CA 1
ATOM 884 C C . PHE A 1 117 ? 4.370 9.066 3.114 1.00 98.62 117 PHE A C 1
ATOM 886 O O . PHE A 1 117 ? 5.096 10.047 3.258 1.00 98.62 117 PHE A O 1
ATOM 893 N N . LYS A 1 118 ? 4.113 8.541 1.911 1.00 98.25 118 LYS A N 1
ATOM 894 C CA . LYS A 1 118 ? 4.711 9.020 0.656 1.00 98.25 118 LYS A CA 1
ATOM 895 C C . LYS A 1 118 ? 3.784 8.718 -0.519 1.00 98.25 118 LYS A C 1
ATOM 897 O O . LYS A 1 118 ? 3.051 7.733 -0.494 1.00 98.25 118 LYS A O 1
ATOM 902 N N . VAL A 1 119 ? 3.854 9.538 -1.562 1.00 98.62 119 VAL A N 1
ATOM 903 C CA . VAL A 1 119 ? 3.309 9.215 -2.886 1.00 98.62 119 VAL A CA 1
ATOM 904 C C . VAL A 1 119 ? 4.469 9.178 -3.864 1.00 98.62 119 VAL A C 1
ATOM 906 O O . VAL A 1 119 ? 5.275 10.106 -3.888 1.00 98.62 119 VAL A O 1
ATOM 909 N N . ILE A 1 120 ? 4.562 8.107 -4.644 1.00 98.50 120 ILE A N 1
ATOM 910 C CA . ILE A 1 120 ? 5.429 8.051 -5.820 1.00 98.50 120 ILE A CA 1
ATOM 911 C C . ILE A 1 120 ? 4.558 8.413 -7.017 1.00 98.50 120 ILE A C 1
ATOM 913 O O . ILE A 1 120 ? 3.551 7.745 -7.274 1.00 98.50 120 ILE A O 1
ATOM 917 N N . ASP A 1 121 ? 4.926 9.491 -7.703 1.00 98.25 121 ASP A N 1
ATOM 918 C CA . ASP A 1 121 ? 4.163 10.036 -8.821 1.00 98.25 121 ASP A CA 1
ATOM 919 C C . ASP A 1 121 ? 4.207 9.079 -10.023 1.00 98.25 121 ASP A C 1
ATOM 921 O O . ASP A 1 121 ? 5.274 8.656 -10.480 1.00 98.25 121 ASP A O 1
ATOM 925 N N . GLY A 1 122 ? 3.034 8.752 -10.564 1.00 98.19 122 GLY A N 1
ATOM 926 C CA . GLY A 1 122 ? 2.899 7.919 -11.752 1.00 98.19 122 GLY A CA 1
ATOM 927 C C . GLY A 1 122 ? 3.594 8.493 -12.987 1.00 98.19 122 GLY A C 1
ATOM 928 O O . GLY A 1 122 ? 4.065 7.726 -13.826 1.00 98.19 122 GLY A O 1
ATOM 929 N N . ALA A 1 123 ? 3.710 9.818 -13.110 1.00 98.31 123 ALA A N 1
ATOM 930 C CA . ALA A 1 123 ? 4.476 10.452 -14.179 1.00 98.31 123 ALA A CA 1
ATOM 931 C C . ALA A 1 123 ? 5.980 10.165 -14.050 1.00 98.31 123 ALA A C 1
ATOM 933 O O . ALA A 1 123 ? 6.638 9.897 -15.058 1.00 98.31 123 ALA A O 1
ATOM 934 N N . GLU A 1 124 ? 6.514 10.156 -12.825 1.00 98.19 124 GLU A N 1
ATOM 935 C CA . GLU A 1 124 ? 7.912 9.804 -12.563 1.00 98.19 124 GLU A CA 1
ATOM 936 C C . GLU A 1 124 ? 8.169 8.326 -12.877 1.00 98.19 124 GLU A C 1
ATOM 938 O O . GLU A 1 124 ? 9.128 8.002 -13.582 1.00 98.19 124 GLU A O 1
ATOM 943 N N . ILE A 1 125 ? 7.275 7.432 -12.436 1.00 98.38 125 ILE A N 1
ATOM 944 C CA . ILE A 1 125 ? 7.360 5.993 -12.730 1.00 98.38 125 ILE A CA 1
ATOM 945 C C . ILE A 1 125 ? 7.398 5.764 -14.243 1.00 98.38 125 ILE A C 1
ATOM 947 O O . ILE A 1 125 ? 8.300 5.086 -14.745 1.00 98.38 125 ILE A O 1
ATOM 951 N N . LYS A 1 126 ? 6.469 6.380 -14.983 1.00 98.56 126 LYS A N 1
ATOM 952 C CA . LYS A 1 126 ? 6.410 6.299 -16.448 1.00 98.56 126 LYS A CA 1
ATOM 953 C C . LYS A 1 126 ? 7.700 6.790 -17.097 1.00 98.56 126 LYS A C 1
ATOM 955 O O . LYS A 1 126 ? 8.239 6.102 -17.959 1.00 98.56 126 LYS A O 1
ATOM 960 N N . ALA A 1 127 ? 8.213 7.943 -16.669 1.00 98.44 127 ALA A N 1
ATOM 961 C CA . ALA A 1 127 ? 9.428 8.531 -17.225 1.00 98.44 127 ALA A CA 1
ATOM 962 C C . ALA A 1 127 ? 10.677 7.675 -16.963 1.00 98.44 127 ALA A C 1
ATOM 964 O O . ALA A 1 127 ? 11.530 7.551 -17.840 1.00 98.44 127 ALA A O 1
ATOM 965 N N . ARG A 1 128 ? 10.788 7.074 -15.773 1.00 97.56 128 ARG A N 1
ATOM 966 C CA . ARG A 1 128 ? 11.964 6.289 -15.369 1.00 97.56 128 ARG A CA 1
ATOM 967 C C . ARG A 1 128 ? 11.965 4.871 -15.923 1.00 97.56 128 ARG A C 1
ATOM 969 O O . ARG A 1 128 ? 13.035 4.314 -16.145 1.00 97.56 128 ARG A O 1
ATOM 976 N N . THR A 1 129 ? 10.789 4.275 -16.103 1.00 97.94 129 THR A N 1
ATOM 977 C CA . THR A 1 129 ? 10.681 2.822 -16.328 1.00 97.94 129 THR A CA 1
ATOM 978 C C . THR A 1 129 ? 9.970 2.440 -17.615 1.00 97.94 129 THR A C 1
ATOM 980 O O . THR A 1 129 ? 10.025 1.280 -18.009 1.00 97.94 129 THR A O 1
ATOM 983 N N . ASN A 1 130 ? 9.323 3.396 -18.286 1.00 98.50 130 ASN A N 1
ATOM 984 C CA . ASN A 1 130 ? 8.412 3.135 -19.395 1.00 98.50 130 ASN A CA 1
ATOM 985 C C . ASN A 1 130 ? 7.291 2.140 -19.029 1.00 98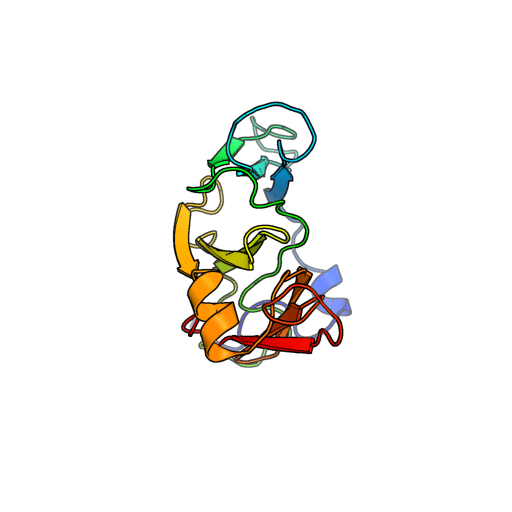.50 130 ASN A C 1
ATOM 987 O O . ASN A 1 130 ? 6.844 1.394 -19.889 1.00 98.50 130 ASN A O 1
ATOM 991 N N . LEU A 1 131 ? 6.844 2.112 -17.767 1.00 98.62 131 LEU A N 1
ATOM 992 C CA . LEU A 1 131 ? 5.757 1.251 -17.288 1.00 98.62 131 LEU A CA 1
ATOM 993 C C . LEU A 1 131 ? 4.607 2.079 -16.707 1.00 98.62 131 LEU A C 1
ATOM 995 O O . LEU A 1 131 ? 4.805 3.178 -16.187 1.00 98.62 131 LEU A O 1
ATOM 999 N N . SER A 1 132 ? 3.393 1.536 -16.767 1.00 98.69 132 SER A N 1
ATOM 1000 C CA . SER A 1 132 ? 2.192 2.128 -16.177 1.00 98.69 132 SER A CA 1
ATOM 1001 C C . SER A 1 132 ? 1.218 1.069 -15.660 1.00 98.69 132 SER A C 1
ATOM 1003 O O . SER A 1 132 ? 1.446 -0.135 -15.799 1.00 98.69 132 SER A O 1
ATOM 1005 N N . ALA A 1 133 ? 0.132 1.531 -15.036 1.00 98.38 133 ALA A N 1
ATOM 1006 C CA . ALA A 1 133 ? -0.931 0.685 -14.503 1.00 98.38 133 ALA A CA 1
ATOM 1007 C C . ALA A 1 133 ? -0.419 -0.395 -13.527 1.00 98.38 133 ALA A C 1
ATOM 1009 O O . ALA A 1 133 ? -0.486 -1.593 -13.823 1.00 98.38 133 ALA A O 1
ATOM 1010 N N . PRO A 1 134 ? 0.124 0.021 -12.366 1.00 98.50 134 PRO A N 1
ATOM 1011 C CA . PRO A 1 134 ? 0.569 -0.890 -11.323 1.00 98.50 134 PRO A CA 1
ATOM 1012 C C . PRO A 1 134 ? -0.615 -1.681 -10.771 1.00 98.50 134 PRO A C 1
ATOM 1014 O O . PRO A 1 134 ? -1.683 -1.129 -10.523 1.00 98.50 134 PRO A O 1
ATOM 1017 N N . HIS A 1 135 ? -0.415 -2.977 -10.561 1.00 98.31 135 HIS A N 1
ATOM 1018 C CA . HIS A 1 135 ? -1.471 -3.899 -10.170 1.00 98.31 135 HIS A CA 1
ATOM 1019 C C . HIS A 1 135 ? -1.078 -4.688 -8.915 1.00 98.31 135 HIS A C 1
ATOM 1021 O O . HIS A 1 135 ? -1.253 -4.197 -7.804 1.00 98.31 135 HIS A O 1
ATOM 1027 N N . THR A 1 136 ? -0.520 -5.892 -9.051 1.00 98.31 136 THR A N 1
ATOM 1028 C CA . THR A 1 136 ? -0.153 -6.733 -7.904 1.00 98.31 136 THR A CA 1
ATOM 1029 C C . THR A 1 136 ? 1.151 -6.271 -7.268 1.00 98.31 136 THR A C 1
ATOM 1031 O O . THR A 1 136 ? 2.134 -6.069 -7.973 1.00 98.31 136 THR A O 1
ATOM 1034 N N . VAL A 1 137 ? 1.167 -6.176 -5.938 1.00 98.06 137 VAL A N 1
ATOM 1035 C CA . VAL A 1 137 ? 2.349 -5.854 -5.129 1.00 98.06 137 VAL A CA 1
ATOM 1036 C C . VAL A 1 137 ? 2.771 -7.083 -4.329 1.00 98.06 137 VAL A C 1
ATOM 1038 O O . VAL A 1 137 ? 1.948 -7.685 -3.639 1.00 98.06 137 VAL A O 1
ATOM 1041 N N . HIS A 1 138 ? 4.060 -7.409 -4.354 1.00 97.38 138 HIS A N 1
ATOM 1042 C CA . HIS A 1 138 ? 4.650 -8.440 -3.508 1.00 97.38 138 HIS A CA 1
ATOM 1043 C C . HIS A 1 138 ? 5.957 -7.966 -2.866 1.00 97.38 138 HIS A C 1
ATOM 1045 O O . HIS A 1 138 ? 6.837 -7.429 -3.527 1.00 97.38 138 HIS A O 1
ATOM 1051 N N . CYS A 1 139 ? 6.096 -8.229 -1.571 1.00 91.88 139 CYS A N 1
ATOM 1052 C CA . CYS A 1 139 ? 7.377 -8.228 -0.865 1.00 91.88 139 CYS A CA 1
ATOM 1053 C C . CYS A 1 139 ? 8.286 -9.344 -1.414 1.00 91.88 139 CYS A C 1
ATOM 1055 O O . CYS A 1 139 ? 7.852 -10.489 -1.5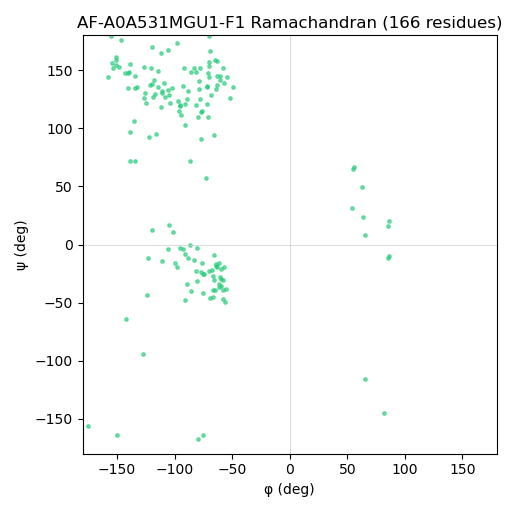59 1.00 91.88 139 CYS A O 1
ATOM 1057 N N . LEU A 1 140 ? 9.550 -9.020 -1.680 1.00 87.94 140 LEU A N 1
ATOM 1058 C CA . LEU A 1 140 ? 10.580 -9.915 -2.204 1.00 87.94 140 LEU A CA 1
ATOM 1059 C C . LEU A 1 140 ? 11.883 -9.727 -1.407 1.00 87.94 140 LEU A C 1
ATOM 1061 O O . LEU A 1 140 ? 12.864 -9.166 -1.887 1.00 87.94 140 LEU A O 1
ATOM 1065 N N . GLY A 1 141 ? 11.900 -10.193 -0.156 1.00 83.12 141 GLY A N 1
ATOM 1066 C CA . GLY A 1 141 ? 13.078 -10.039 0.705 1.00 83.12 141 GLY A CA 1
ATOM 1067 C C . GLY A 1 141 ? 13.351 -8.567 1.033 1.00 83.12 141 GLY A C 1
ATOM 1068 O O . GLY A 1 141 ? 12.543 -7.947 1.717 1.00 83.12 141 GLY A O 1
ATOM 1069 N N . SER A 1 142 ? 14.480 -8.015 0.585 1.00 77.31 142 SER A N 1
ATOM 1070 C CA . SER A 1 142 ? 14.812 -6.598 0.803 1.00 77.31 142 SER A CA 1
ATOM 1071 C C . SER A 1 142 ? 14.039 -5.635 -0.100 1.00 77.31 142 SER A C 1
ATOM 1073 O O . SER A 1 142 ? 13.997 -4.446 0.208 1.00 77.31 142 SER A O 1
ATOM 1075 N N . ASP A 1 143 ? 13.427 -6.135 -1.176 1.00 91.88 143 ASP A N 1
ATOM 1076 C CA . ASP A 1 143 ? 12.820 -5.312 -2.221 1.00 91.88 143 ASP A CA 1
ATOM 1077 C C . ASP A 1 143 ? 11.322 -5.595 -2.356 1.00 91.88 143 ASP A C 1
ATOM 1079 O O . ASP A 1 143 ? 10.778 -6.550 -1.795 1.00 91.88 143 ASP A O 1
ATOM 1083 N N . ILE A 1 144 ? 10.637 -4.763 -3.133 1.00 97.00 144 ILE A N 1
ATOM 1084 C CA . ILE A 1 144 ? 9.221 -4.902 -3.466 1.00 97.00 144 ILE A CA 1
ATOM 1085 C C . ILE A 1 144 ? 9.104 -5.007 -4.983 1.00 97.00 144 ILE A C 1
ATOM 1087 O O . ILE A 1 144 ? 9.746 -4.260 -5.717 1.00 97.00 144 ILE A O 1
ATOM 1091 N N . ILE A 1 145 ? 8.263 -5.916 -5.465 1.00 97.62 145 ILE A N 1
ATOM 1092 C CA . ILE A 1 145 ? 7.951 -6.056 -6.885 1.00 97.62 145 ILE A CA 1
ATOM 1093 C C . ILE A 1 145 ? 6.487 -5.706 -7.139 1.00 97.62 145 ILE A C 1
ATOM 1095 O O . ILE A 1 145 ? 5.591 -6.127 -6.401 1.00 97.62 145 ILE A O 1
ATOM 1099 N N . VAL A 1 146 ? 6.243 -4.932 -8.192 1.00 98.50 146 VAL A N 1
ATOM 1100 C CA . VAL A 1 146 ? 4.911 -4.505 -8.618 1.00 98.50 146 VAL A CA 1
ATOM 1101 C C . VAL A 1 146 ? 4.706 -4.905 -10.073 1.00 98.50 146 VAL A C 1
ATOM 1103 O O . VAL A 1 146 ? 5.479 -4.509 -10.941 1.00 98.50 146 VAL A O 1
ATOM 1106 N N . SER A 1 147 ? 3.677 -5.697 -10.368 1.00 98.62 147 SER A N 1
ATOM 1107 C CA . SER A 1 147 ? 3.311 -5.994 -11.758 1.00 98.62 147 SER A CA 1
ATOM 1108 C C . SER A 1 147 ? 2.693 -4.756 -12.408 1.00 98.62 147 SER A C 1
ATOM 1110 O O . SER A 1 147 ? 1.801 -4.148 -11.816 1.00 98.62 147 SER A O 1
ATOM 1112 N N . MET A 1 148 ? 3.093 -4.444 -13.632 1.00 98.62 148 MET A N 1
ATOM 1113 C CA . MET A 1 148 ? 2.663 -3.281 -14.408 1.00 98.62 148 MET A CA 1
ATOM 1114 C C . MET A 1 148 ? 1.966 -3.769 -15.680 1.00 98.62 148 MET A C 1
ATOM 1116 O O . MET A 1 148 ? 2.528 -4.595 -16.403 1.00 98.62 148 MET A O 1
ATOM 1120 N N . LEU A 1 149 ? 0.744 -3.309 -15.952 1.00 98.56 149 LEU A N 1
ATOM 1121 C CA . LEU A 1 149 ? -0.072 -3.874 -17.037 1.00 98.56 149 LEU A CA 1
ATOM 1122 C C . LEU A 1 149 ? 0.378 -3.445 -18.441 1.00 98.56 149 LEU A C 1
ATOM 1124 O O . LEU A 1 149 ? 0.125 -4.176 -19.397 1.00 98.56 149 LEU A O 1
ATOM 1128 N N . GLY A 1 150 ? 1.044 -2.297 -18.576 1.00 98.44 150 GLY A N 1
ATOM 1129 C CA . GLY A 1 150 ? 1.462 -1.773 -19.875 1.00 98.44 150 GLY A CA 1
ATOM 1130 C C . GLY A 1 150 ? 2.658 -0.833 -19.802 1.00 98.44 150 GLY A C 1
ATOM 1131 O O . GLY A 1 150 ? 3.178 -0.543 -18.721 1.00 98.44 150 GLY A O 1
ATOM 1132 N N . ASP A 1 151 ? 3.070 -0.350 -20.968 1.00 98.62 151 ASP A N 1
ATOM 1133 C CA . ASP A 1 151 ? 4.090 0.676 -21.123 1.00 98.62 151 ASP A CA 1
ATOM 1134 C C . ASP A 1 151 ? 3.591 2.055 -20.647 1.00 98.62 151 ASP A C 1
ATOM 1136 O O . ASP A 1 151 ? 2.443 2.211 -20.218 1.00 98.62 151 ASP A O 1
ATOM 1140 N N . ALA A 1 152 ? 4.425 3.095 -20.714 1.00 98.19 152 ALA A N 1
ATOM 1141 C CA . ALA A 1 152 ? 4.041 4.434 -20.260 1.00 98.19 152 ALA A CA 1
ATOM 1142 C C . ALA A 1 152 ? 2.881 5.069 -21.055 1.00 98.19 152 ALA A C 1
ATOM 1144 O O . ALA A 1 152 ? 2.235 5.997 -20.555 1.00 98.19 152 ALA A O 1
ATOM 1145 N N . GLN A 1 153 ? 2.607 4.580 -22.267 1.00 97.75 153 GLN A N 1
ATOM 1146 C CA . GLN A 1 153 ? 1.520 5.032 -23.135 1.00 97.75 153 GLN A CA 1
ATOM 1147 C C . GLN A 1 153 ? 0.256 4.167 -22.990 1.00 97.75 153 GLN A C 1
ATOM 1149 O O . GLN A 1 153 ? -0.769 4.491 -23.587 1.00 97.75 153 GLN A O 1
ATOM 1154 N N . GLY A 1 154 ? 0.302 3.114 -22.169 1.00 96.88 154 GLY A N 1
ATOM 1155 C CA . GLY A 1 154 ? -0.813 2.202 -21.926 1.00 96.88 154 GLY A CA 1
ATOM 1156 C C . GLY A 1 154 ? -0.925 1.064 -22.944 1.00 96.88 154 GLY A C 1
ATOM 1157 O O . GLY A 1 154 ? -1.976 0.429 -23.015 1.00 96.88 154 GLY A O 1
ATOM 1158 N N . ASN A 1 155 ? 0.124 0.797 -23.727 1.00 98.44 155 ASN A N 1
ATOM 1159 C CA . ASN A 1 155 ? 0.174 -0.329 -24.662 1.00 98.44 155 ASN A CA 1
ATOM 1160 C C . ASN A 1 155 ? 0.918 -1.527 -24.057 1.00 98.44 155 ASN A C 1
ATOM 1162 O O . ASN A 1 155 ? 1.503 -1.453 -22.981 1.00 98.44 155 ASN A O 1
ATOM 1166 N N . ALA A 1 156 ? 0.911 -2.654 -24.765 1.00 97.62 156 ALA A N 1
ATOM 1167 C CA . ALA A 1 156 ? 1.797 -3.770 -24.459 1.00 97.62 156 ALA A CA 1
ATOM 1168 C C . ALA A 1 156 ? 3.224 -3.498 -24.991 1.00 97.62 156 ALA A C 1
ATOM 1170 O O . ALA A 1 156 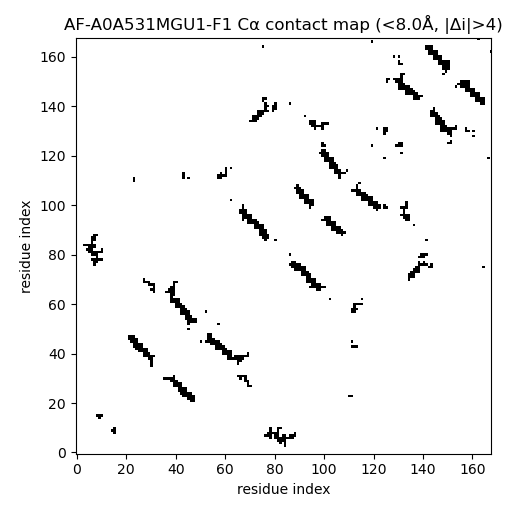? 3.360 -2.856 -26.035 1.00 97.62 156 ALA A O 1
ATOM 1171 N N . PRO A 1 157 ? 4.274 -4.066 -24.369 1.00 97.75 157 PRO A N 1
ATOM 1172 C CA . PRO A 1 157 ? 4.231 -4.988 -23.232 1.00 97.75 157 PRO A CA 1
ATOM 1173 C C . PRO A 1 157 ? 4.109 -4.282 -21.871 1.00 97.75 157 PRO A C 1
ATOM 1175 O O . PRO A 1 157 ? 4.596 -3.172 -21.686 1.00 97.75 157 PRO A O 1
ATOM 1178 N N . GLY A 1 158 ? 3.499 -4.972 -20.905 1.00 98.12 158 GLY A N 1
ATOM 1179 C CA . GLY A 1 158 ? 3.654 -4.664 -19.481 1.00 98.12 158 GLY A CA 1
ATOM 1180 C C . GLY A 1 158 ? 4.964 -5.224 -18.913 1.00 98.12 158 GLY A C 1
ATOM 1181 O O . GLY A 1 158 ? 5.837 -5.686 -19.651 1.00 98.12 158 GLY A O 1
ATOM 1182 N N . GLY A 1 159 ? 5.100 -5.230 -17.589 1.00 98.19 159 GLY A N 1
ATOM 1183 C CA . GLY A 1 159 ? 6.326 -5.698 -16.944 1.00 98.19 159 GLY A CA 1
ATOM 1184 C C . GLY A 1 159 ? 6.257 -5.743 -15.425 1.00 98.19 159 GLY A C 1
ATOM 1185 O O . GLY A 1 159 ? 5.181 -5.829 -14.837 1.00 98.19 159 GLY A O 1
ATOM 1186 N N . TYR A 1 160 ? 7.424 -5.683 -14.789 1.00 98.00 160 TYR A N 1
ATOM 1187 C CA . TYR A 1 160 ? 7.555 -5.619 -13.338 1.00 98.00 160 TYR A CA 1
ATOM 1188 C C . TYR A 1 160 ? 8.425 -4.429 -12.950 1.00 98.00 160 TYR A C 1
ATOM 1190 O O . TYR A 1 160 ? 9.547 -4.287 -13.430 1.00 98.00 160 TYR A O 1
ATOM 1198 N N . LEU A 1 161 ? 7.893 -3.588 -12.072 1.00 97.56 161 LEU A N 1
ATOM 1199 C CA . LEU A 1 161 ? 8.621 -2.530 -11.394 1.00 97.56 161 LEU A CA 1
ATOM 1200 C C . LEU A 1 161 ? 9.220 -3.104 -10.108 1.00 97.56 161 LEU A C 1
ATOM 1202 O O . LEU A 1 161 ? 8.512 -3.746 -9.333 1.00 97.56 161 LEU A O 1
ATOM 1206 N N . GLN A 1 162 ? 10.501 -2.852 -9.871 1.00 96.75 162 GLN A N 1
ATOM 1207 C CA . GLN A 1 162 ? 11.157 -3.136 -8.598 1.00 96.75 162 GLN A CA 1
ATOM 1208 C C . GLN A 1 162 ? 11.302 -1.829 -7.824 1.00 96.75 162 GLN A C 1
ATOM 1210 O O . GLN A 1 162 ? 11.677 -0.810 -8.399 1.00 96.75 162 GLN A O 1
ATOM 1215 N N . LEU A 1 163 ? 10.974 -1.872 -6.540 1.00 95.94 163 LEU A N 1
ATOM 1216 C CA . LEU A 1 163 ? 10.972 -0.740 -5.628 1.00 95.94 163 LEU A CA 1
ATOM 1217 C C . LEU A 1 163 ? 11.836 -1.099 -4.415 1.00 95.94 163 LEU A C 1
ATOM 1219 O O . LEU A 1 163 ? 11.667 -2.174 -3.833 1.00 95.94 163 LEU A O 1
ATOM 1223 N N . SER A 1 164 ? 12.764 -0.217 -4.044 1.00 94.50 164 SER A N 1
ATOM 1224 C CA . SER A 1 164 ? 13.613 -0.420 -2.863 1.00 94.50 164 SER A CA 1
ATOM 1225 C C . SER A 1 164 ? 12.810 -0.310 -1.559 1.00 94.50 164 SER A C 1
ATOM 1227 O O . SER A 1 164 ? 11.686 0.204 -1.535 1.00 94.50 164 SER A O 1
ATOM 1229 N N . LYS A 1 165 ? 13.396 -0.740 -0.434 1.00 90.25 165 LYS A N 1
ATOM 1230 C CA . LYS A 1 165 ? 12.793 -0.554 0.902 1.00 90.25 165 LYS A CA 1
ATOM 1231 C C . LYS A 1 165 ? 12.656 0.923 1.306 1.00 90.25 165 LYS A C 1
ATOM 1233 O O . LYS A 1 165 ? 11.862 1.237 2.190 1.00 90.25 165 LYS A O 1
ATOM 1238 N N . GLU A 1 166 ? 13.397 1.818 0.652 1.00 92.75 166 GLU A N 1
ATOM 1239 C CA . GLU A 1 166 ? 13.301 3.278 0.770 1.00 92.75 166 GLU A CA 1
ATOM 1240 C C . GLU A 1 166 ? 12.245 3.902 -0.166 1.00 92.75 166 GLU A C 1
ATOM 1242 O O . GLU A 1 166 ? 11.999 5.113 -0.121 1.00 92.75 166 GLU A O 1
ATOM 1247 N N . PHE A 1 167 ? 11.565 3.077 -0.967 1.00 95.25 167 PHE A N 1
ATOM 1248 C CA . PHE A 1 167 ? 10.542 3.485 -1.927 1.00 95.25 167 PHE A CA 1
ATOM 1249 C C . PHE A 1 167 ? 11.086 4.396 -3.041 1.00 95.25 167 PHE A C 1
ATOM 1251 O O . PHE A 1 167 ? 10.509 5.460 -3.303 1.00 95.25 167 PHE A O 1
ATOM 1258 N N . GLU A 1 168 ? 12.194 3.992 -3.668 1.00 89.56 168 GLU A N 1
ATOM 1259 C CA . GLU A 1 168 ? 12.880 4.695 -4.772 1.00 89.56 168 GLU A CA 1
ATOM 1260 C C . GLU A 1 168 ? 12.821 3.963 -6.115 1.00 89.56 168 GLU A C 1
ATOM 1262 O O . GLU A 1 168 ? 12.810 2.712 -6.119 1.00 89.56 168 GLU A O 1
#

Solvent-accessible surface area (backbone atoms only — not comparable to full-atom values): 8996 Å² total; per-residue (Å²): 130,86,81,79,75,44,17,25,73,37,93,40,71,76,50,53,75,68,48,83,80,71,48,65,46,80,47,79,48,66,28,57,93,70,82,53,94,46,45,28,29,42,34,28,30,31,55,30,88,86,46,98,54,44,83,32,79,72,29,72,42,65,48,97,55,66,56,32,42,61,76,40,61,26,43,54,29,37,43,72,24,19,85,35,61,91,50,61,60,33,38,39,39,41,23,12,34,68,52,29,28,37,36,34,26,35,40,57,89,38,65,67,60,47,45,83,70,49,74,47,55,20,68,56,46,20,72,75,65,47,34,26,31,35,43,53,43,41,48,54,44,76,27,30,41,29,37,22,67,10,17,56,87,69,43,84,65,46,53,73,47,74,31,46,80,86,71,96

Foldseek 3Di:
DPPLQWEAEDLDPVVNVVDDDDQKDKDKDAPAPVPDFFFTWIWIAGCDPPDPRHRHGQEIGGDPDHQLQFAEKEFQDYSLQTRPSVDYRFWIWTGRQVQQKTWTWGCRVPVSYIYTDDIDGRVVCLVPPQFGRWHYWDHNHQKIKTWTPDGSVNHDDTGIDIAGSVRD